Protein AF-A0A0S8H4L0-F1 (afdb_monomer_lite)

Structure (mmCIF, N/CA/C/O backbone):
data_AF-A0A0S8H4L0-F1
#
_entry.id   AF-A0A0S8H4L0-F1
#
loop_
_atom_site.group_PDB
_atom_site.id
_atom_site.type_symbol
_atom_site.label_atom_id
_atom_site.label_alt_id
_atom_site.label_comp_id
_atom_site.label_asym_id
_atom_site.label_entity_id
_atom_site.label_seq_id
_atom_site.pdbx_PDB_ins_code
_atom_site.Cartn_x
_atom_site.Cartn_y
_atom_site.Cartn_z
_atom_site.occupancy
_atom_site.B_iso_or_equiv
_atom_site.auth_seq_id
_atom_site.auth_comp_id
_atom_site.auth_asym_id
_atom_site.auth_atom_id
_atom_site.pdbx_PDB_model_num
ATOM 1 N N . MET A 1 1 ? 5.442 -11.509 -2.964 1.00 57.94 1 MET A N 1
ATOM 2 C CA . MET A 1 1 ? 6.036 -10.168 -2.774 1.00 57.94 1 MET A CA 1
ATOM 3 C C . MET A 1 1 ? 6.123 -9.484 -4.129 1.00 57.94 1 MET A C 1
ATOM 5 O O . MET A 1 1 ? 6.555 -10.125 -5.079 1.00 57.94 1 MET A O 1
ATOM 9 N N . LEU A 1 2 ? 5.662 -8.237 -4.227 1.00 65.38 2 LEU A N 1
ATOM 10 C CA . LEU A 1 2 ? 5.738 -7.402 -5.432 1.00 65.38 2 LEU A CA 1
ATOM 11 C C . LEU A 1 2 ? 6.633 -6.196 -5.119 1.00 65.38 2 LEU A C 1
ATOM 13 O O . LEU A 1 2 ? 6.464 -5.583 -4.066 1.00 65.38 2 LEU A O 1
ATOM 17 N N . SER A 1 3 ? 7.583 -5.852 -5.989 1.00 67.56 3 SER A N 1
ATOM 18 C CA . SER A 1 3 ? 8.517 -4.745 -5.732 1.00 67.56 3 SER A CA 1
ATOM 19 C C . SER A 1 3 ? 9.023 -4.068 -7.004 1.00 67.56 3 SER A C 1
ATOM 21 O O . SER A 1 3 ? 9.128 -4.703 -8.054 1.00 67.56 3 SER A O 1
ATOM 23 N N . ASN A 1 4 ? 9.390 -2.792 -6.888 1.00 70.56 4 ASN A N 1
ATOM 24 C CA . ASN A 1 4 ? 10.170 -2.031 -7.868 1.00 70.56 4 ASN A CA 1
ATOM 25 C C . ASN A 1 4 ? 11.144 -1.079 -7.137 1.00 70.56 4 ASN A C 1
ATOM 27 O O . ASN A 1 4 ? 11.201 -1.092 -5.909 1.00 70.56 4 ASN A O 1
ATOM 31 N N . ALA A 1 5 ? 11.902 -0.254 -7.872 1.00 71.00 5 ALA A N 1
ATOM 32 C CA . ALA A 1 5 ? 12.945 0.616 -7.307 1.00 71.00 5 ALA A CA 1
ATOM 33 C C . ALA A 1 5 ? 12.472 1.566 -6.183 1.00 71.00 5 ALA A C 1
ATOM 35 O O . ALA A 1 5 ? 13.296 1.998 -5.386 1.00 71.00 5 ALA A O 1
ATOM 36 N N . GLY A 1 6 ? 11.172 1.871 -6.092 1.00 72.00 6 GLY A N 1
ATOM 37 C CA . GLY A 1 6 ? 10.607 2.758 -5.067 1.00 72.00 6 GLY A CA 1
ATOM 38 C C . GLY A 1 6 ? 9.521 2.120 -4.200 1.00 72.00 6 GLY A C 1
ATOM 39 O O . GLY A 1 6 ? 8.860 2.830 -3.448 1.00 72.00 6 GLY A O 1
ATOM 40 N N . SER A 1 7 ? 9.270 0.812 -4.310 1.00 75.19 7 SER A N 1
ATOM 41 C CA . SER A 1 7 ? 8.17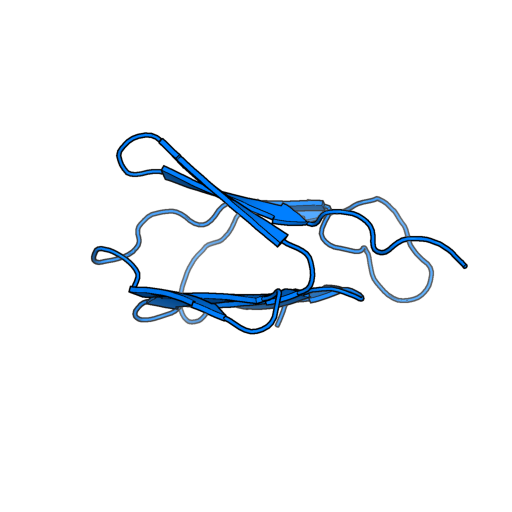6 0.188 -3.560 1.00 75.19 7 SER A CA 1
ATOM 42 C C . SER A 1 7 ? 8.378 -1.286 -3.252 1.00 75.19 7 SER A C 1
ATOM 44 O O . SER A 1 7 ? 8.945 -2.052 -4.036 1.00 75.19 7 SER A O 1
ATOM 46 N N . ARG A 1 8 ? 7.827 -1.692 -2.109 1.00 80.75 8 ARG A N 1
ATOM 47 C CA . ARG A 1 8 ? 7.689 -3.083 -1.684 1.00 80.75 8 ARG A CA 1
ATOM 48 C C . ARG A 1 8 ? 6.278 -3.316 -1.174 1.00 80.75 8 ARG A C 1
ATOM 50 O O . ARG A 1 8 ? 5.788 -2.554 -0.345 1.00 80.75 8 ARG A O 1
ATOM 57 N N . LEU A 1 9 ? 5.658 -4.395 -1.643 1.00 82.75 9 LEU A N 1
ATOM 58 C CA . LEU A 1 9 ? 4.321 -4.804 -1.242 1.00 82.75 9 LEU A CA 1
ATOM 59 C C . LEU A 1 9 ? 4.258 -6.297 -0.923 1.00 82.75 9 LEU A C 1
ATOM 61 O O . LEU A 1 9 ? 4.750 -7.156 -1.670 1.00 82.75 9 LEU A O 1
ATOM 65 N N . GLU A 1 10 ? 3.564 -6.596 0.164 1.00 81.25 10 GLU A N 1
ATOM 66 C CA . GLU A 1 10 ? 3.221 -7.938 0.600 1.00 81.25 10 GLU A CA 1
ATOM 67 C C . GLU A 1 10 ? 1.704 -8.031 0.761 1.00 81.25 10 GLU A C 1
ATOM 69 O O . GLU A 1 10 ? 1.087 -7.307 1.539 1.00 81.25 10 GLU A O 1
ATOM 74 N N . VAL A 1 11 ? 1.105 -8.916 -0.034 1.00 79.62 11 VAL A N 1
ATOM 75 C CA . VAL A 1 11 ? -0.315 -9.262 0.021 1.00 79.62 11 VAL A CA 1
ATOM 76 C C . VAL A 1 11 ? -0.372 -10.697 0.524 1.00 79.62 11 VAL A C 1
ATOM 78 O O . VAL A 1 11 ? 0.144 -11.593 -0.147 1.00 79.62 11 VAL A O 1
ATOM 81 N N . LEU A 1 12 ? -0.937 -10.901 1.711 1.00 79.31 12 LEU A N 1
ATOM 82 C CA . LEU A 1 12 ? -1.039 -12.206 2.361 1.00 79.31 12 LEU A CA 1
ATOM 83 C C . LEU A 1 12 ? -2.513 -12.574 2.487 1.00 79.31 12 LEU A C 1
ATOM 85 O O . LEU A 1 12 ? -3.318 -11.760 2.940 1.00 79.31 12 LEU A O 1
ATOM 89 N N . ASP A 1 13 ? -2.852 -13.784 2.046 1.00 75.19 13 ASP A N 1
ATOM 90 C CA . ASP A 1 13 ? -4.201 -14.354 2.134 1.00 75.19 13 ASP A CA 1
ATOM 91 C C . ASP A 1 13 ? -5.298 -13.466 1.523 1.00 75.19 13 ASP A C 1
ATOM 93 O O . ASP A 1 13 ? -6.436 -13.427 1.996 1.00 75.19 13 ASP A O 1
ATOM 97 N N . ARG A 1 14 ? -4.959 -12.737 0.447 1.00 77.00 14 ARG A N 1
ATOM 98 C CA . ARG A 1 14 ? -5.897 -11.889 -0.298 1.00 77.00 14 ARG A CA 1
ATOM 99 C C . ARG A 1 14 ? -5.720 -11.952 -1.801 1.00 77.00 14 ARG A C 1
ATOM 101 O O . ARG A 1 14 ? -4.608 -12.017 -2.320 1.00 77.00 14 ARG A O 1
ATOM 108 N N . SER A 1 15 ? -6.845 -11.824 -2.495 1.00 81.25 15 SER A N 1
ATOM 109 C CA . SER A 1 15 ? -6.871 -11.561 -3.928 1.00 81.25 15 SER A CA 1
ATOM 110 C C . SER A 1 15 ? -6.463 -10.117 -4.211 1.00 81.25 15 SER A C 1
ATOM 112 O O . SER A 1 15 ? -6.928 -9.188 -3.553 1.00 81.25 15 SER A O 1
ATOM 114 N N . ALA A 1 16 ? -5.628 -9.930 -5.227 1.00 84.19 16 ALA A N 1
ATOM 115 C CA . ALA A 1 16 ? -5.277 -8.619 -5.748 1.00 84.19 16 ALA A CA 1
ATOM 116 C C . ALA A 1 16 ? -5.240 -8.664 -7.276 1.00 84.19 16 ALA A C 1
ATOM 118 O O . ALA A 1 16 ? -4.863 -9.680 -7.861 1.00 84.19 16 ALA A O 1
ATOM 119 N N . LEU A 1 17 ? -5.611 -7.554 -7.914 1.00 84.38 17 LEU A N 1
ATOM 120 C CA . LEU A 1 17 ? -5.445 -7.369 -9.351 1.00 84.38 17 LEU A CA 1
ATOM 121 C C . LEU A 1 17 ? -4.154 -6.591 -9.596 1.00 84.38 17 LEU A C 1
ATOM 123 O O . LEU A 1 17 ? -4.037 -5.440 -9.172 1.00 84.38 17 LEU A O 1
ATOM 127 N N . SER A 1 18 ? -3.198 -7.210 -10.285 1.00 82.25 18 SER A N 1
ATOM 128 C CA . SER A 1 18 ? -1.974 -6.551 -10.730 1.00 82.25 18 SER A CA 1
ATOM 129 C C . SER A 1 18 ? -1.987 -6.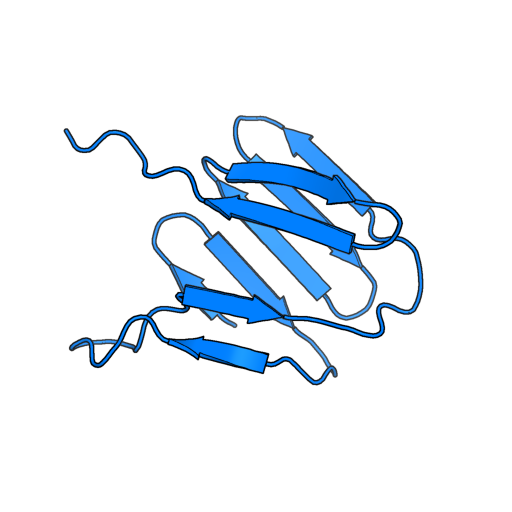330 -12.240 1.00 82.25 18 SER A C 1
ATOM 131 O O . SER A 1 18 ? -2.333 -7.210 -13.024 1.00 82.25 18 SER A O 1
ATOM 133 N N . GLU A 1 19 ? -1.582 -5.133 -12.649 1.00 82.88 19 GLU A N 1
ATOM 134 C CA . GLU A 1 19 ? -1.300 -4.795 -14.037 1.00 82.88 19 GLU A CA 1
ATOM 135 C C . GLU A 1 19 ? 0.205 -4.562 -14.192 1.00 82.88 19 GLU A C 1
ATOM 137 O O . GLU A 1 19 ? 0.796 -3.790 -13.431 1.00 82.88 19 GLU A O 1
ATOM 142 N N . GLY A 1 20 ? 0.833 -5.228 -15.162 1.00 80.25 20 GLY A N 1
ATOM 143 C CA . GLY A 1 20 ? 2.257 -5.075 -15.459 1.00 80.25 20 GLY A CA 1
ATOM 144 C C . GLY A 1 20 ? 2.565 -3.855 -16.336 1.00 80.25 20 GLY A C 1
ATOM 145 O O . GLY A 1 20 ? 1.714 -3.381 -17.081 1.00 80.25 20 GLY A O 1
ATOM 146 N N . VAL A 1 21 ? 3.803 -3.358 -16.277 1.00 72.56 21 VAL A N 1
ATOM 147 C CA . VAL A 1 21 ? 4.314 -2.271 -17.141 1.00 72.56 21 VAL A CA 1
ATOM 148 C C . VAL A 1 21 ? 4.561 -2.755 -18.584 1.00 72.56 21 VAL A C 1
ATOM 150 O O . VAL A 1 21 ? 4.609 -1.945 -19.504 1.00 72.56 21 VAL A O 1
ATOM 153 N N . GLY A 1 22 ? 4.673 -4.071 -18.792 1.00 67.38 22 GLY A N 1
ATOM 154 C CA . GLY A 1 22 ? 4.987 -4.715 -20.071 1.00 67.38 22 GLY A CA 1
ATOM 155 C C . GLY A 1 22 ? 6.054 -5.805 -19.900 1.00 67.38 22 GLY A C 1
ATOM 156 O O . GLY A 1 22 ? 6.505 -6.027 -18.771 1.00 67.38 22 GLY A O 1
ATOM 157 N N . PRO A 1 23 ? 6.454 -6.493 -20.987 1.00 59.97 23 PRO A N 1
ATOM 158 C CA . PRO A 1 23 ? 7.535 -7.472 -20.947 1.00 59.97 23 PRO A CA 1
ATOM 159 C C . PRO A 1 23 ? 8.860 -6.786 -20.590 1.00 59.97 23 PRO A C 1
ATOM 161 O O . PRO A 1 23 ? 9.316 -5.889 -21.296 1.00 59.97 23 PRO A O 1
ATOM 164 N N . HIS A 1 24 ? 9.479 -7.208 -19.490 1.00 56.62 24 HIS A N 1
ATOM 165 C CA . HIS A 1 24 ? 10.795 -6.739 -19.053 1.00 56.62 24 HIS A CA 1
ATOM 166 C C . HIS A 1 24 ? 11.699 -7.941 -18.741 1.00 56.62 24 HIS A C 1
ATOM 168 O O . HIS A 1 24 ? 11.222 -8.971 -18.271 1.00 56.62 24 HIS A O 1
ATOM 174 N N . LEU A 1 25 ? 13.004 -7.809 -19.023 1.00 51.94 25 LEU A N 1
ATOM 175 C CA . LEU A 1 25 ? 13.967 -8.924 -19.095 1.00 51.94 25 LEU A CA 1
ATOM 176 C C . LEU A 1 25 ? 14.102 -9.745 -17.804 1.00 51.94 25 LEU A C 1
ATOM 178 O O . LEU A 1 25 ? 14.442 -10.921 -17.874 1.00 51.94 25 LEU A O 1
ATOM 182 N N . LEU A 1 26 ? 13.853 -9.136 -16.642 1.00 57.09 26 LEU A N 1
ATOM 183 C CA . LEU A 1 26 ? 13.978 -9.810 -15.344 1.00 57.09 26 LEU A CA 1
ATOM 184 C C . LEU A 1 26 ? 12.614 -10.148 -14.729 1.00 57.09 26 LEU A C 1
ATOM 186 O O . LEU A 1 26 ? 12.404 -11.266 -14.275 1.00 57.09 26 LEU A O 1
ATOM 190 N N . PHE A 1 27 ? 11.672 -9.202 -14.751 1.00 54.59 27 PHE A N 1
ATOM 191 C CA . PHE A 1 27 ? 10.314 -9.334 -14.211 1.00 54.59 27 PHE A CA 1
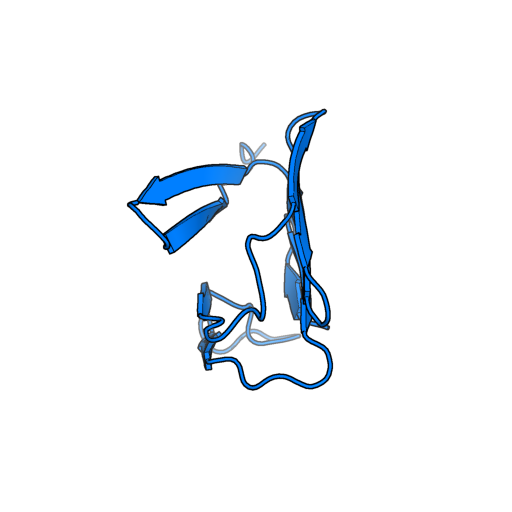ATOM 192 C C . PHE A 1 27 ? 9.424 -8.287 -14.878 1.00 54.59 27 PHE A C 1
ATOM 194 O O . PHE A 1 27 ? 9.884 -7.161 -15.070 1.00 54.59 27 PHE A O 1
ATOM 201 N N . ASN A 1 28 ? 8.154 -8.601 -15.139 1.00 61.53 28 ASN A N 1
ATOM 202 C CA . ASN A 1 28 ? 7.163 -7.590 -15.510 1.00 61.53 28 ASN A CA 1
ATOM 203 C C . ASN A 1 28 ? 6.933 -6.689 -14.289 1.00 61.53 28 ASN A C 1
ATOM 205 O O . ASN A 1 28 ? 6.280 -7.103 -13.331 1.00 61.53 28 ASN A O 1
ATOM 209 N N . GLY A 1 29 ? 7.505 -5.482 -14.284 1.00 67.38 29 GLY A N 1
ATOM 210 C CA . GLY A 1 29 ? 7.289 -4.525 -13.197 1.00 67.38 29 GLY A CA 1
ATOM 211 C C . GLY A 1 29 ? 5.794 -4.273 -12.980 1.00 67.38 29 GLY A C 1
ATOM 212 O O . GLY A 1 29 ? 5.017 -4.309 -13.933 1.00 67.38 29 GLY A O 1
ATOM 213 N N . VAL A 1 30 ? 5.370 -4.026 -11.740 1.00 76.94 30 VAL A N 1
ATOM 214 C CA . VAL A 1 30 ? 3.960 -3.728 -11.435 1.00 76.94 30 VAL A CA 1
ATOM 215 C C . VAL A 1 30 ? 3.676 -2.256 -11.734 1.00 76.94 30 VAL A C 1
ATOM 217 O O . VAL A 1 30 ? 4.287 -1.374 -11.133 1.00 76.94 30 VAL A O 1
ATOM 220 N N . ARG A 1 31 ? 2.742 -1.999 -12.657 1.00 79.25 31 ARG A N 1
ATOM 221 C CA . ARG A 1 31 ? 2.234 -0.663 -13.009 1.00 79.25 31 ARG A CA 1
ATOM 222 C C . ARG A 1 31 ? 1.144 -0.211 -12.048 1.00 79.25 31 ARG A C 1
ATOM 224 O O . ARG A 1 31 ? 1.104 0.947 -11.646 1.00 79.25 31 ARG A O 1
ATOM 231 N N . ARG A 1 32 ? 0.233 -1.126 -11.721 1.00 82.44 32 ARG A N 1
ATOM 232 C CA . ARG A 1 32 ? -0.921 -0.875 -10.856 1.00 82.44 32 ARG A CA 1
ATOM 233 C C . ARG A 1 32 ? -1.203 -2.113 -10.024 1.00 82.44 32 ARG A C 1
ATOM 235 O O . ARG A 1 32 ? -1.224 -3.219 -10.558 1.00 82.44 32 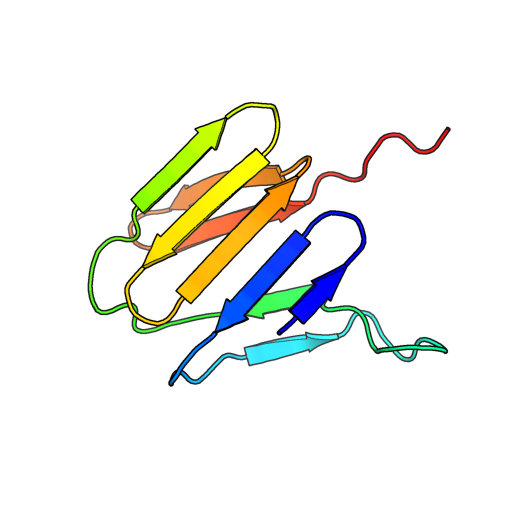ARG A O 1
ATOM 242 N N . LEU A 1 33 ? -1.454 -1.908 -8.737 1.00 84.88 33 LEU A N 1
ATOM 243 C CA . LEU A 1 33 ? -2.041 -2.910 -7.860 1.00 84.88 33 LEU A CA 1
ATOM 244 C C . LEU A 1 33 ? -3.365 -2.366 -7.335 1.00 84.88 33 LEU A C 1
ATOM 246 O O . LEU A 1 33 ? -3.407 -1.269 -6.780 1.00 84.88 33 LEU A O 1
ATOM 250 N N . THR A 1 34 ? -4.429 -3.142 -7.491 1.00 88.00 34 THR A N 1
ATOM 251 C CA . THR A 1 34 ? -5.716 -2.872 -6.858 1.00 88.00 34 THR A CA 1
ATOM 252 C C . THR A 1 34 ? -5.984 -3.967 -5.838 1.00 88.00 34 THR A C 1
ATOM 254 O O . THR A 1 34 ? -6.093 -5.145 -6.187 1.00 88.00 34 THR A O 1
ATOM 257 N N . LEU A 1 35 ? -6.070 -3.559 -4.573 1.00 87.62 35 LEU A N 1
ATOM 258 C CA . LEU A 1 35 ? -6.435 -4.409 -3.449 1.00 87.62 35 LEU A CA 1
ATOM 259 C C . LEU A 1 35 ? -7.769 -3.920 -2.888 1.00 87.62 35 LEU A C 1
ATOM 261 O O . LEU A 1 35 ? -7.923 -2.742 -2.576 1.00 87.62 35 LEU A O 1
ATOM 265 N N . THR A 1 36 ? -8.724 -4.830 -2.758 1.00 87.31 36 THR A N 1
ATOM 266 C CA . THR A 1 36 ? -10.068 -4.552 -2.238 1.00 87.31 36 THR A CA 1
ATOM 267 C C . THR A 1 36 ? -10.355 -5.429 -1.025 1.00 87.31 36 THR A C 1
ATOM 269 O O . THR A 1 36 ? -9.706 -6.456 -0.833 1.00 87.31 36 THR A O 1
ATOM 272 N N . GLY A 1 37 ? -11.356 -5.060 -0.221 1.00 86.31 37 GLY A N 1
ATOM 273 C CA . GLY A 1 37 ? -11.811 -5.897 0.894 1.00 86.31 37 GLY A CA 1
ATOM 274 C C . GLY A 1 37 ? -10.841 -5.942 2.078 1.00 86.31 37 GLY A C 1
ATOM 275 O O . GLY A 1 37 ? -10.682 -6.990 2.705 1.00 86.31 37 GLY A O 1
ATOM 276 N N . LEU A 1 38 ? -10.175 -4.823 2.388 1.00 85.94 38 LEU A N 1
ATOM 277 C CA . LEU A 1 38 ? -9.472 -4.696 3.664 1.00 85.94 38 LEU A CA 1
ATOM 278 C C . LEU A 1 38 ? -10.499 -4.807 4.815 1.00 85.94 38 LEU A C 1
ATOM 280 O O . LEU A 1 38 ? -11.554 -4.180 4.739 1.00 85.94 38 LEU A O 1
ATOM 284 N N . PRO A 1 39 ? -10.225 -5.593 5.873 1.00 84.56 39 PRO A N 1
ATOM 285 C CA . PRO A 1 39 ? -11.175 -5.887 6.953 1.00 84.56 39 PRO A CA 1
ATOM 286 C C . PRO A 1 39 ? -11.418 -4.696 7.889 1.00 84.56 39 PRO A C 1
ATOM 288 O O . PRO A 1 39 ? -12.261 -4.772 8.777 1.00 84.56 39 PRO A O 1
ATOM 291 N N . GLY A 1 40 ? -10.668 -3.613 7.709 1.00 86.19 40 GLY A N 1
ATOM 292 C CA . GLY A 1 40 ? -10.783 -2.376 8.459 1.00 86.19 40 GLY A CA 1
ATOM 293 C C . GLY A 1 40 ? -9.944 -1.281 7.814 1.00 86.19 40 GLY A C 1
ATOM 294 O O . GLY A 1 40 ? -9.248 -1.517 6.821 1.00 86.19 40 GLY A O 1
ATOM 295 N N . GLU A 1 41 ? -10.019 -0.091 8.402 1.00 88.38 41 GLU A N 1
ATOM 296 C CA . GLU A 1 41 ? -9.235 1.061 7.971 1.00 88.38 41 GLU A CA 1
ATOM 297 C C . GLU A 1 41 ? -7.731 0.759 8.120 1.00 88.38 41 GLU A C 1
ATOM 299 O O . GLU A 1 41 ? -7.286 0.412 9.220 1.00 88.38 41 GLU A O 1
ATOM 304 N N . PRO A 1 42 ? -6.936 0.847 7.041 1.00 91.62 42 PRO A N 1
ATOM 305 C CA . PRO A 1 42 ? -5.498 0.644 7.122 1.00 91.62 42 PRO A CA 1
ATOM 306 C C . PRO A 1 42 ? -4.825 1.770 7.914 1.00 91.62 42 PRO A C 1
ATOM 308 O O . PRO A 1 42 ? -5.175 2.946 7.797 1.00 91.62 42 PRO A O 1
ATOM 311 N N . VAL A 1 43 ? -3.794 1.417 8.675 1.00 94.38 43 VAL A N 1
ATOM 312 C CA . VAL A 1 43 ? -2.906 2.388 9.312 1.00 94.38 43 VAL A CA 1
ATOM 313 C C . VAL A 1 43 ? -1.978 2.945 8.243 1.00 94.38 43 VAL A C 1
ATOM 315 O O . VAL A 1 43 ? -1.272 2.189 7.576 1.00 94.38 43 VAL A O 1
ATOM 318 N N . VAL A 1 44 ? -1.966 4.268 8.094 1.00 93.94 44 VAL A N 1
ATOM 319 C CA . VAL A 1 44 ? -1.102 4.956 7.133 1.00 93.94 44 VAL A CA 1
ATOM 320 C C . VAL A 1 44 ? -0.162 5.902 7.864 1.00 93.94 44 VAL A C 1
ATOM 322 O O . VAL A 1 44 ? -0.595 6.669 8.724 1.00 93.94 44 VAL A O 1
ATOM 325 N N . ARG A 1 45 ? 1.130 5.836 7.534 1.00 93.56 45 ARG A N 1
ATOM 326 C CA . ARG A 1 45 ? 2.178 6.701 8.085 1.00 93.56 45 ARG A CA 1
ATOM 327 C C . ARG A 1 45 ? 2.963 7.337 6.944 1.00 93.56 45 ARG A C 1
ATOM 329 O O . ARG A 1 45 ? 3.411 6.634 6.043 1.00 93.56 45 ARG A O 1
ATOM 336 N N . GLU A 1 46 ? 3.149 8.649 7.014 1.00 89.94 46 GLU A N 1
ATOM 337 C CA . GLU A 1 46 ? 4.021 9.405 6.113 1.00 89.94 46 GLU A CA 1
ATOM 338 C C . GLU A 1 46 ? 5.244 9.863 6.915 1.00 89.94 46 GLU A C 1
ATOM 340 O O . GLU A 1 46 ? 5.120 10.677 7.829 1.00 89.94 46 GLU A O 1
ATOM 345 N N . ALA A 1 47 ? 6.416 9.293 6.631 1.00 79.31 47 ALA A N 1
ATOM 346 C CA . ALA A 1 47 ? 7.661 9.620 7.324 1.00 79.31 47 ALA A CA 1
ATOM 347 C C . ALA A 1 47 ? 8.857 9.473 6.379 1.00 79.31 47 ALA A C 1
ATOM 349 O O . ALA A 1 47 ? 8.881 8.569 5.549 1.00 79.31 47 ALA A O 1
ATOM 350 N N . GLU A 1 48 ? 9.846 10.364 6.505 1.00 79.62 48 GLU A N 1
ATOM 351 C CA . GLU A 1 48 ? 11.141 10.260 5.804 1.00 79.62 48 GLU A CA 1
ATOM 352 C C . GLU A 1 48 ? 11.025 10.117 4.270 1.00 79.62 48 GLU A C 1
ATOM 354 O O . GLU A 1 48 ? 11.827 9.454 3.618 1.00 79.62 48 GLU A O 1
ATOM 359 N N . GLY A 1 49 ? 10.004 10.738 3.668 1.00 81.56 49 GLY A N 1
ATOM 360 C CA . GLY A 1 49 ? 9.760 10.649 2.224 1.00 81.56 49 GLY A CA 1
ATOM 361 C C . GLY A 1 49 ? 9.184 9.305 1.766 1.00 81.56 49 GLY A C 1
ATOM 362 O O . GLY A 1 49 ? 9.188 9.022 0.567 1.00 81.56 49 GLY A O 1
ATOM 363 N N . ALA A 1 50 ? 8.681 8.485 2.689 1.00 86.81 50 ALA A N 1
ATOM 364 C CA . ALA A 1 50 ? 7.994 7.238 2.403 1.00 86.81 50 ALA A CA 1
ATOM 365 C C . ALA A 1 50 ? 6.557 7.232 2.945 1.00 86.81 50 ALA A C 1
ATOM 367 O O . ALA A 1 50 ? 6.254 7.794 3.999 1.00 86.81 50 ALA A O 1
ATOM 368 N N . VAL A 1 51 ? 5.679 6.541 2.220 1.00 91.75 51 VAL A N 1
ATOM 369 C CA . VAL A 1 51 ? 4.336 6.167 2.665 1.00 91.75 51 VAL A CA 1
ATOM 370 C C . VAL A 1 51 ? 4.386 4.708 3.103 1.00 91.75 51 VAL A C 1
ATOM 372 O O . VAL A 1 51 ? 4.751 3.834 2.316 1.00 91.75 51 VAL A O 1
ATOM 375 N N . VAL A 1 52 ? 4.008 4.435 4.347 1.00 93.00 52 VAL A N 1
ATOM 376 C CA . VAL A 1 52 ? 3.881 3.080 4.893 1.00 93.00 52 VAL A CA 1
ATOM 377 C C . VAL A 1 52 ? 2.411 2.799 5.168 1.00 93.00 52 VAL A C 1
ATOM 379 O O . VAL A 1 52 ? 1.736 3.597 5.819 1.00 93.00 52 VAL A O 1
ATOM 382 N N . ILE A 1 53 ? 1.918 1.670 4.664 1.00 92.50 53 ILE A N 1
ATOM 383 C CA . ILE A 1 53 ? 0.535 1.225 4.834 1.00 92.50 53 ILE A CA 1
ATOM 384 C C . ILE A 1 53 ? 0.532 -0.163 5.459 1.00 92.50 53 ILE A C 1
ATOM 386 O O . ILE A 1 53 ? 1.118 -1.099 4.915 1.00 92.50 53 ILE A O 1
ATOM 390 N N . GLU A 1 54 ? -0.181 -0.296 6.571 1.00 93.19 54 GLU A N 1
ATOM 391 C CA . GLU A 1 54 ? -0.366 -1.550 7.292 1.00 93.19 54 GLU A CA 1
ATOM 392 C C . GLU A 1 54 ? -1.857 -1.844 7.453 1.00 93.19 54 GLU A C 1
ATOM 394 O O . GLU A 1 54 ? -2.634 -1.035 7.958 1.00 93.19 54 GLU A O 1
ATOM 399 N N . ALA A 1 55 ? -2.260 -3.043 7.059 1.00 91.75 55 ALA A N 1
ATOM 400 C CA . ALA A 1 55 ? -3.536 -3.638 7.413 1.00 91.75 55 ALA A CA 1
ATOM 401 C C . ALA A 1 55 ? -3.305 -5.121 7.713 1.00 91.75 55 ALA A C 1
ATOM 403 O O . ALA A 1 55 ? -2.325 -5.710 7.254 1.00 91.75 55 ALA A O 1
ATOM 404 N N . ALA A 1 56 ? -4.228 -5.777 8.424 1.00 89.56 56 ALA A N 1
ATOM 405 C CA . ALA A 1 56 ? -4.221 -7.245 8.474 1.00 89.56 56 ALA A CA 1
ATOM 406 C C . ALA A 1 56 ? -4.081 -7.768 7.036 1.00 89.56 56 ALA A C 1
ATOM 408 O O . ALA A 1 56 ? -4.749 -7.205 6.183 1.00 89.56 56 ALA A O 1
ATOM 409 N N . GLY A 1 57 ? -3.223 -8.740 6.719 1.00 86.62 57 GLY A N 1
ATOM 410 C CA . GLY A 1 57 ? -3.057 -9.297 5.359 1.00 86.62 57 GLY A CA 1
ATOM 411 C C . GLY A 1 57 ? -2.483 -8.364 4.271 1.00 86.62 57 GLY A C 1
ATOM 412 O O . GLY A 1 57 ? -2.465 -8.742 3.099 1.00 86.62 57 GLY A O 1
ATOM 413 N N . PHE A 1 58 ? -2.048 -7.143 4.605 1.00 89.38 58 PHE A N 1
ATOM 414 C CA . PHE A 1 58 ? -1.393 -6.240 3.652 1.00 89.38 58 PHE A CA 1
ATOM 415 C C . PHE A 1 58 ? -0.352 -5.344 4.324 1.00 89.38 58 PHE A C 1
ATOM 417 O O . PHE A 1 58 ? -0.662 -4.625 5.270 1.00 89.38 58 PHE A O 1
ATOM 424 N N . ALA A 1 59 ? 0.858 -5.327 3.774 1.00 91.06 59 ALA A N 1
ATOM 425 C CA . ALA A 1 59 ? 1.890 -4.368 4.139 1.00 91.06 59 ALA A CA 1
ATOM 426 C C . ALA A 1 59 ? 2.500 -3.757 2.874 1.00 91.06 59 ALA A C 1
ATOM 428 O O . ALA A 1 59 ? 2.847 -4.471 1.928 1.00 91.06 59 ALA A O 1
ATOM 429 N N . GLY A 1 60 ? 2.636 -2.434 2.856 1.00 90.44 60 GLY A N 1
ATOM 430 C CA . GLY A 1 60 ? 3.232 -1.693 1.751 1.00 90.44 60 GLY A CA 1
ATOM 431 C C . GLY A 1 60 ? 4.151 -0.587 2.249 1.00 90.44 60 GLY A C 1
ATOM 432 O O . GLY A 1 60 ? 3.804 0.134 3.179 1.00 90.44 60 GLY A O 1
ATOM 433 N N . SER A 1 61 ? 5.307 -0.440 1.609 1.00 90.31 61 SER A N 1
ATOM 434 C CA . SER A 1 61 ? 6.214 0.693 1.797 1.00 90.31 61 SER A CA 1
ATOM 435 C C . SER A 1 61 ? 6.550 1.297 0.438 1.00 90.31 61 SER A C 1
ATOM 437 O O . SER A 1 61 ? 6.907 0.572 -0.498 1.00 90.31 61 SER A O 1
ATOM 439 N N . PHE A 1 62 ? 6.390 2.613 0.327 1.00 89.69 62 PHE A N 1
ATOM 440 C CA . PHE A 1 62 ? 6.477 3.361 -0.922 1.00 89.69 62 PHE A CA 1
ATOM 441 C C . PHE A 1 62 ? 7.334 4.613 -0.724 1.00 89.69 62 PHE A C 1
ATOM 443 O O . PHE A 1 62 ? 6.872 5.605 -0.165 1.00 89.69 62 PHE A O 1
ATOM 450 N N . SER A 1 63 ? 8.579 4.579 -1.186 1.00 88.88 63 SER A N 1
ATOM 451 C CA . SER A 1 63 ? 9.495 5.721 -1.141 1.00 88.88 63 SER A CA 1
ATOM 452 C C . SER A 1 63 ? 9.214 6.685 -2.294 1.00 88.88 63 SER A C 1
ATOM 454 O O . SER A 1 63 ? 8.919 6.256 -3.409 1.00 88.88 63 SER A O 1
ATOM 456 N N . GLY A 1 64 ? 9.306 7.992 -2.039 1.00 86.25 64 GLY A N 1
ATOM 457 C CA . GLY A 1 64 ? 9.032 9.020 -3.047 1.00 86.25 64 GLY A CA 1
ATOM 458 C C . GLY A 1 64 ? 7.577 9.013 -3.521 1.00 86.25 64 GLY A C 1
ATOM 459 O O . GLY A 1 64 ? 7.299 9.293 -4.684 1.00 86.25 64 GLY A O 1
ATOM 460 N N . ALA A 1 65 ? 6.639 8.640 -2.651 1.00 88.69 65 ALA A N 1
ATOM 461 C CA . ALA A 1 65 ? 5.236 8.485 -3.007 1.00 88.69 65 ALA A CA 1
ATOM 462 C C . ALA A 1 65 ? 4.365 9.624 -2.469 1.00 88.69 65 ALA A C 1
ATOM 464 O O . ALA A 1 65 ? 4.673 10.243 -1.454 1.00 88.69 65 ALA A O 1
ATOM 465 N N . ARG A 1 66 ? 3.245 9.874 -3.149 1.00 88.69 66 ARG A N 1
ATOM 466 C CA . ARG A 1 66 ? 2.155 10.727 -2.667 1.00 88.69 66 ARG A CA 1
ATOM 467 C C . ARG A 1 66 ? 0.944 9.874 -2.338 1.00 88.69 66 ARG A C 1
ATOM 469 O O . ARG A 1 66 ? 0.602 8.971 -3.105 1.00 88.69 66 ARG A O 1
ATOM 476 N N . LEU A 1 67 ? 0.298 10.191 -1.224 1.00 91.00 67 LEU A N 1
ATOM 477 C CA . LEU A 1 67 ? -0.950 9.578 -0.801 1.00 91.00 67 LEU A CA 1
ATOM 478 C C . LEU A 1 67 ? -2.117 10.531 -1.073 1.00 91.00 67 LEU A C 1
ATOM 480 O O . LEU A 1 67 ? -2.113 11.680 -0.643 1.00 91.00 67 LEU A O 1
ATOM 484 N N . GLU A 1 68 ? -3.135 10.029 -1.757 1.00 92.75 68 GLU A N 1
ATOM 485 C CA . GLU A 1 68 ? -4.434 10.680 -1.908 1.00 92.75 68 GLU A CA 1
ATOM 486 C C . GLU A 1 68 ? -5.499 9.797 -1.248 1.00 92.75 68 GLU A C 1
ATOM 488 O O . GLU A 1 68 ? -5.481 8.569 -1.386 1.00 92.75 68 GLU A O 1
ATOM 493 N N . ARG A 1 69 ? -6.437 10.421 -0.530 1.00 91.50 69 ARG A N 1
ATOM 494 C CA . ARG A 1 69 ? -7.573 9.743 0.100 1.00 91.50 69 ARG A CA 1
ATOM 495 C C . ARG A 1 69 ? -8.868 10.268 -0.508 1.00 91.50 69 ARG A C 1
ATOM 497 O O . ARG A 1 69 ? -9.149 11.459 -0.411 1.00 91.50 69 ARG A O 1
ATOM 504 N N . ASP A 1 70 ? -9.642 9.370 -1.107 1.00 89.50 70 ASP A N 1
ATOM 505 C CA . ASP A 1 70 ? -10.952 9.648 -1.701 1.00 89.50 70 ASP A CA 1
ATOM 506 C C . ASP A 1 70 ? -12.005 8.733 -1.063 1.00 89.50 70 ASP A C 1
ATOM 508 O O . ASP A 1 70 ? -12.132 7.554 -1.405 1.00 89.50 70 ASP A O 1
ATOM 512 N N . GLY A 1 71 ? -12.697 9.252 -0.045 1.00 88.25 71 GLY A N 1
ATOM 513 C CA . GLY A 1 71 ? -13.614 8.471 0.784 1.00 88.25 71 GLY A CA 1
ATOM 514 C C . GLY A 1 71 ? -12.915 7.273 1.433 1.00 88.25 71 GLY A C 1
ATOM 515 O O . GLY A 1 71 ? -12.044 7.436 2.287 1.00 88.25 71 GLY A O 1
ATOM 516 N N . THR A 1 72 ? -13.300 6.066 1.014 1.00 86.88 72 THR A N 1
ATOM 517 C CA . THR A 1 72 ? -12.730 4.785 1.472 1.00 86.88 72 THR A CA 1
ATOM 518 C C . THR A 1 72 ? -11.610 4.264 0.566 1.00 86.88 72 THR A C 1
ATOM 520 O O . THR A 1 72 ? -11.151 3.136 0.737 1.00 86.88 72 THR A O 1
ATOM 523 N N . THR A 1 73 ? -11.193 5.044 -0.433 1.00 89.44 73 THR A N 1
ATOM 524 C CA . THR A 1 73 ? -10.137 4.675 -1.378 1.00 89.44 73 THR A CA 1
ATOM 525 C C . THR A 1 73 ? -8.837 5.378 -1.014 1.00 89.44 73 THR A C 1
ATOM 527 O O . THR A 1 73 ? -8.791 6.601 -0.883 1.00 89.44 73 THR A O 1
ATOM 530 N N . LEU A 1 74 ? -7.758 4.601 -0.898 1.00 91.25 74 LEU A N 1
ATOM 531 C CA . LEU A 1 74 ? -6.395 5.118 -0.807 1.00 91.25 74 LEU A CA 1
ATOM 532 C C . LEU A 1 74 ? -5.686 4.939 -2.141 1.00 91.25 74 LEU A C 1
ATOM 534 O O . LEU A 1 74 ? -5.598 3.829 -2.668 1.00 91.25 74 LEU A O 1
ATOM 538 N N . VAL A 1 75 ? -5.155 6.037 -2.668 1.00 91.94 75 VAL A N 1
ATOM 539 C CA . VAL A 1 75 ? -4.372 6.048 -3.899 1.00 91.94 75 VAL A CA 1
ATOM 540 C C . VAL A 1 75 ? -2.946 6.447 -3.556 1.00 91.94 75 VAL A C 1
ATOM 542 O O . VAL A 1 75 ? -2.678 7.584 -3.180 1.00 91.94 75 VAL A O 1
ATOM 54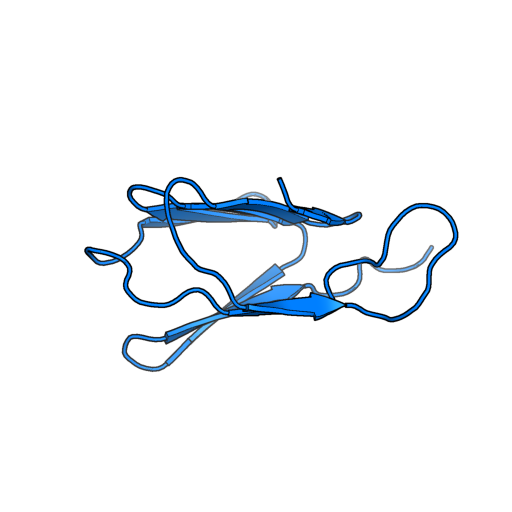5 N N . VAL A 1 76 ? -2.021 5.501 -3.709 1.00 89.50 76 VAL A N 1
ATOM 546 C CA . VAL A 1 76 ? -0.584 5.761 -3.594 1.00 89.50 76 VAL A CA 1
ATOM 547 C C . VAL A 1 76 ? -0.007 5.933 -4.990 1.00 89.50 76 VAL A C 1
ATOM 549 O O . VAL A 1 76 ? -0.098 5.030 -5.824 1.00 89.50 76 VAL A O 1
ATOM 552 N N . ARG A 1 77 ? 0.598 7.091 -5.254 1.00 89.38 77 ARG A N 1
ATOM 553 C CA . ARG A 1 77 ? 1.279 7.389 -6.516 1.00 89.38 77 ARG A CA 1
ATOM 554 C C . ARG A 1 77 ? 2.775 7.470 -6.275 1.00 89.38 77 ARG A C 1
ATOM 556 O O . ARG A 1 77 ? 3.223 8.327 -5.522 1.00 89.38 77 ARG A O 1
ATOM 563 N N . LEU A 1 78 ? 3.540 6.611 -6.942 1.00 85.00 78 LEU A N 1
ATOM 564 C CA . LEU A 1 78 ? 4.993 6.751 -6.992 1.00 85.00 78 LEU A CA 1
ATOM 565 C C . LEU A 1 78 ? 5.330 7.981 -7.835 1.00 85.00 78 LEU A C 1
ATOM 567 O O . LEU A 1 78 ? 4.912 8.073 -8.991 1.00 85.00 78 LEU A O 1
ATOM 571 N N . VAL A 1 79 ? 6.060 8.929 -7.257 1.00 78.94 79 VAL A N 1
ATOM 572 C CA . VAL A 1 79 ? 6.678 10.019 -8.008 1.00 78.94 79 VAL A CA 1
ATOM 573 C C . VAL A 1 79 ? 8.034 9.496 -8.461 1.00 78.94 79 VAL A C 1
ATOM 575 O O . VAL A 1 79 ? 8.752 8.883 -7.674 1.00 78.94 79 VAL A O 1
ATOM 578 N N . ALA A 1 80 ? 8.373 9.670 -9.738 1.00 62.25 80 ALA A N 1
ATOM 579 C CA . ALA A 1 80 ? 9.705 9.311 -10.206 1.00 62.25 80 ALA A CA 1
ATOM 580 C C . ALA A 1 80 ? 10.741 10.028 -9.327 1.00 62.25 80 ALA A C 1
ATOM 582 O O . ALA A 1 80 ? 10.636 11.240 -9.121 1.00 62.25 80 ALA A O 1
ATOM 583 N N . ALA A 1 81 ? 11.717 9.284 -8.799 1.00 54.03 81 ALA A N 1
ATOM 584 C CA . ALA A 1 81 ? 12.912 9.918 -8.264 1.00 54.03 81 ALA A CA 1
ATOM 585 C C . ALA A 1 81 ? 13.515 10.780 -9.388 1.00 54.03 81 ALA A C 1
ATOM 587 O O . ALA A 1 81 ? 13.461 10.347 -10.547 1.00 54.03 81 ALA A O 1
ATOM 588 N N . PRO A 1 82 ? 14.028 11.989 -9.096 1.00 42.03 82 PRO A N 1
ATOM 589 C CA . PRO A 1 82 ? 14.756 12.751 -10.098 1.00 42.03 82 PRO A CA 1
ATOM 590 C C . PRO A 1 82 ? 15.829 11.838 -10.697 1.00 42.03 82 PRO A C 1
ATOM 592 O O . PRO A 1 82 ? 16.605 11.217 -9.974 1.00 42.03 82 PRO A O 1
ATOM 595 N N . SER A 1 83 ? 15.781 11.674 -12.015 1.00 43.78 83 SER A N 1
ATOM 596 C CA . SER A 1 83 ? 16.829 11.007 -12.771 1.00 43.78 83 SER A CA 1
ATOM 597 C C . SER A 1 83 ? 18.039 11.935 -12.778 1.00 43.78 83 SER A C 1
ATOM 599 O O . SER A 1 83 ? 17.972 12.977 -13.433 1.00 43.78 83 SER A O 1
ATOM 601 N N . ASP A 1 84 ? 19.069 11.585 -12.007 1.00 37.31 84 ASP A N 1
ATOM 602 C CA . ASP A 1 84 ? 20.428 12.118 -12.181 1.00 37.31 84 ASP A CA 1
ATOM 603 C C . ASP A 1 84 ? 20.993 11.732 -13.560 1.00 37.31 84 ASP A C 1
ATOM 605 O O . ASP A 1 84 ? 20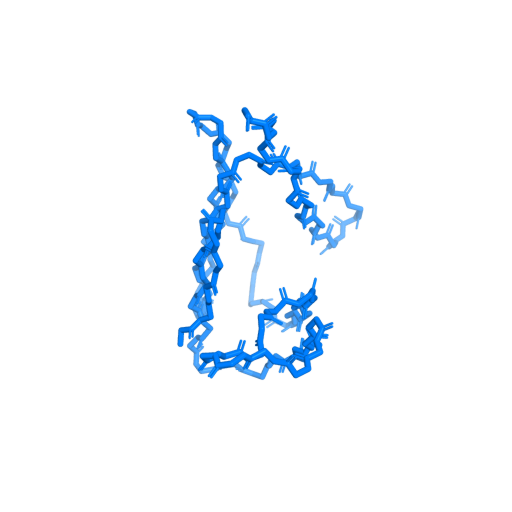.712 10.598 -14.026 1.00 37.31 84 ASP A O 1
#

Foldseek 3Di:
DADDPFKDKFAAPFDKDFDFPDDDPPDRHTPDIDGDDQVDQWDWDDPPQWIWTDGVRITMIGHCWDWDDDPSDIDIGRDDDPDD

pLDDT: mean 80.06, std 13.17, range [37.31, 94.38]

Sequence (84 aa):
MLSNAGSRLEVLDRSALSEGVGPHLLFNGVRRLTLTGLPGEPVVREAEGAVVIEAAGFAGSFSGARLERDGTTLVVRLVAAPSD

Secondary structure (DSSP, 8-state):
-EEETTEEEEE-S--EEEEESS--SS---EEEEEE---SSPPEEEEETTEEEEEETTEEEEEETEEEEEETTEEEEEEPPPP--

Radius of gyration: 13.06 Å; chains: 1; bounding box: 34×27×30 Å